Protein AF-Q5FHZ7-F1 (afdb_monomer_lite)

Structure (mmCIF, N/CA/C/O backbone):
data_AF-Q5FHZ7-F1
#
_entry.id   AF-Q5FHZ7-F1
#
loop_
_atom_site.group_PDB
_atom_site.id
_atom_site.type_symbol
_atom_site.label_atom_id
_atom_site.label_alt_id
_atom_site.label_comp_id
_atom_site.label_asym_id
_atom_site.label_entity_id
_atom_site.label_seq_id
_atom_site.pdbx_PDB_ins_code
_atom_site.Cartn_x
_atom_site.Cartn_y
_atom_site.Cartn_z
_atom_site.occupancy
_atom_site.B_iso_or_equiv
_atom_site.auth_seq_id
_atom_site.auth_comp_id
_atom_site.auth_asym_id
_atom_site.auth_atom_id
_atom_site.pdbx_PDB_model_num
ATOM 1 N N . MET A 1 1 ? 4.445 -24.169 -0.612 1.00 44.72 1 MET A N 1
ATOM 2 C CA . MET A 1 1 ? 5.565 -23.391 -1.185 1.00 44.72 1 MET A CA 1
ATOM 3 C C . MET A 1 1 ? 6.800 -23.762 -0.395 1.00 44.72 1 MET A C 1
ATOM 5 O O . MET A 1 1 ? 6.698 -23.759 0.822 1.00 44.72 1 MET A O 1
ATOM 9 N N . ASN A 1 2 ? 7.904 -24.137 -1.045 1.00 53.00 2 ASN A N 1
ATOM 10 C CA . ASN A 1 2 ? 9.173 -24.326 -0.338 1.00 53.00 2 ASN A CA 1
ATOM 11 C C . ASN A 1 2 ? 9.525 -23.010 0.363 1.00 53.00 2 ASN A C 1
ATOM 13 O O . ASN A 1 2 ? 9.552 -21.966 -0.289 1.00 53.00 2 ASN A O 1
ATOM 17 N N . GLU A 1 3 ? 9.712 -23.052 1.679 1.00 82.44 3 GLU A N 1
ATOM 18 C CA . GLU A 1 3 ? 10.098 -21.874 2.447 1.00 82.44 3 GLU A CA 1
ATOM 19 C C . GLU A 1 3 ? 11.504 -21.451 2.018 1.00 82.44 3 GLU A C 1
ATOM 21 O O . GLU A 1 3 ? 12.447 -22.240 2.080 1.00 82.44 3 GLU A O 1
ATOM 26 N N . LEU A 1 4 ? 11.634 -20.212 1.535 1.00 86.56 4 LEU A N 1
ATOM 27 C CA . LEU A 1 4 ? 12.934 -19.615 1.242 1.00 86.56 4 LEU A CA 1
ATOM 28 C C . LEU A 1 4 ? 13.773 -19.585 2.522 1.00 86.56 4 LEU A C 1
ATOM 30 O O . LEU A 1 4 ? 13.286 -19.188 3.585 1.00 86.56 4 LEU A O 1
ATOM 34 N N . SER A 1 5 ? 15.048 -19.938 2.407 1.00 92.38 5 SER A N 1
ATOM 35 C CA . SER A 1 5 ? 16.019 -19.763 3.483 1.00 92.38 5 SER A CA 1
ATOM 36 C C . SER A 1 5 ? 16.209 -18.281 3.815 1.00 92.38 5 SER A C 1
ATOM 38 O O . SER A 1 5 ? 16.018 -17.397 2.975 1.00 92.38 5 SER A O 1
ATOM 40 N N . ASP A 1 6 ? 16.652 -17.979 5.035 1.00 91.38 6 ASP A N 1
ATOM 41 C CA . ASP A 1 6 ? 16.904 -16.588 5.438 1.00 91.38 6 ASP A CA 1
ATOM 42 C C . ASP A 1 6 ? 17.998 -15.924 4.596 1.00 91.38 6 ASP A C 1
ATOM 44 O O . ASP A 1 6 ? 17.953 -14.719 4.349 1.00 91.38 6 ASP A O 1
ATOM 48 N N . ARG A 1 7 ? 18.937 -16.723 4.073 1.00 94.06 7 ARG A N 1
ATOM 49 C CA . ARG A 1 7 ? 19.933 -16.260 3.105 1.00 94.06 7 ARG A CA 1
ATOM 50 C C . ARG A 1 7 ? 19.281 -15.809 1.799 1.00 94.06 7 ARG A C 1
ATOM 52 O O . ARG A 1 7 ? 19.601 -14.729 1.315 1.00 94.06 7 ARG A O 1
ATOM 59 N N . GLU A 1 8 ? 18.352 -16.592 1.255 1.00 93.69 8 GLU A N 1
ATOM 60 C CA . GLU A 1 8 ? 17.628 -16.229 0.031 1.00 93.69 8 GLU A CA 1
ATOM 61 C C . GLU A 1 8 ? 16.765 -14.978 0.239 1.00 93.69 8 GLU A C 1
ATOM 63 O O . GLU A 1 8 ? 16.787 -14.075 -0.598 1.00 93.69 8 GLU A O 1
ATOM 68 N N . LYS A 1 9 ? 16.072 -14.860 1.382 1.00 93.38 9 LYS A N 1
ATOM 69 C CA . LYS A 1 9 ? 15.321 -13.641 1.740 1.00 93.38 9 LYS A CA 1
ATOM 70 C C . LYS A 1 9 ? 16.242 -12.419 1.817 1.00 93.38 9 LYS A C 1
ATOM 72 O O . LYS A 1 9 ? 15.914 -11.367 1.268 1.00 93.38 9 LYS A O 1
ATOM 77 N N . ALA A 1 10 ? 17.403 -12.550 2.462 1.00 92.69 10 ALA A N 1
ATOM 78 C CA . ALA A 1 10 ? 18.383 -11.471 2.576 1.00 92.69 10 ALA A CA 1
ATOM 79 C C . ALA A 1 10 ? 18.953 -11.053 1.209 1.00 92.69 10 ALA A C 1
ATOM 81 O O . ALA A 1 10 ? 19.100 -9.857 0.939 1.00 92.69 10 ALA A O 1
ATOM 82 N N . ASP A 1 11 ? 19.225 -12.015 0.325 1.00 93.88 11 ASP A N 1
ATOM 83 C CA . ASP A 1 11 ? 19.691 -11.739 -1.034 1.00 93.88 11 ASP A CA 1
ATOM 84 C C . ASP A 1 11 ? 18.617 -11.008 -1.857 1.00 93.88 11 ASP A C 1
ATOM 86 O O . ASP A 1 11 ? 18.932 -10.014 -2.515 1.00 93.88 11 ASP A O 1
ATOM 90 N N . ILE A 1 12 ? 17.343 -11.410 -1.755 1.00 93.69 12 ILE A N 1
ATOM 91 C CA . ILE A 1 12 ? 16.213 -10.708 -2.390 1.00 93.69 12 ILE A CA 1
ATOM 92 C C . ILE A 1 12 ? 16.120 -9.263 -1.889 1.00 93.69 12 ILE A C 1
ATOM 94 O O . ILE A 1 12 ? 16.105 -8.335 -2.704 1.00 93.69 12 ILE A O 1
ATOM 98 N N . LYS A 1 13 ? 16.130 -9.048 -0.564 1.00 93.81 13 LYS A N 1
ATOM 99 C CA . LYS A 1 13 ? 16.122 -7.698 0.024 1.00 93.81 13 LYS A CA 1
ATOM 100 C C . LYS A 1 13 ? 17.250 -6.840 -0.538 1.00 93.81 13 LYS A C 1
ATOM 102 O O . LYS A 1 13 ? 17.024 -5.715 -0.979 1.00 93.81 13 LYS A O 1
ATOM 107 N N . LYS A 1 14 ? 18.469 -7.381 -0.578 1.00 92.94 14 LYS A N 1
ATOM 108 C CA . LYS A 1 14 ? 19.655 -6.679 -1.082 1.00 92.94 14 LYS A CA 1
ATOM 109 C C . LYS A 1 14 ? 19.523 -6.275 -2.551 1.00 92.94 14 LYS A C 1
ATOM 111 O O . LYS A 1 14 ? 20.023 -5.214 -2.920 1.00 92.94 14 LYS A O 1
ATOM 116 N N . GLN A 1 15 ? 18.889 -7.094 -3.391 1.00 93.00 15 GLN A N 1
ATOM 117 C CA . GLN A 1 15 ? 18.629 -6.731 -4.789 1.00 93.00 15 GLN A CA 1
ATOM 118 C C . GLN A 1 15 ? 17.599 -5.603 -4.895 1.00 93.00 15 GLN A C 1
ATOM 120 O O . GLN A 1 15 ? 17.820 -4.635 -5.623 1.00 93.00 15 GLN A O 1
ATOM 125 N N . ILE A 1 16 ? 16.523 -5.672 -4.110 1.00 94.69 16 ILE A N 1
ATOM 126 C CA . ILE A 1 16 ? 15.497 -4.624 -4.050 1.00 94.69 16 ILE A CA 1
ATOM 127 C C . ILE A 1 16 ? 16.121 -3.287 -3.624 1.00 94.69 16 ILE A C 1
ATOM 129 O O . ILE A 1 16 ? 15.948 -2.295 -4.324 1.00 94.69 16 ILE A O 1
ATOM 133 N N . PHE A 1 17 ? 16.947 -3.261 -2.572 1.00 91.56 17 PHE A N 1
ATOM 134 C CA . PHE A 1 17 ? 17.632 -2.040 -2.120 1.00 91.56 17 PHE A CA 1
ATOM 135 C C . PHE A 1 17 ? 18.566 -1.410 -3.164 1.00 91.56 17 PHE A C 1
ATOM 137 O O . PHE A 1 17 ? 18.822 -0.208 -3.125 1.00 91.56 17 PHE A O 1
ATOM 144 N N . LYS A 1 18 ? 19.098 -2.201 -4.101 1.00 91.38 18 LYS A N 1
ATOM 145 C CA . LYS A 1 18 ? 19.956 -1.705 -5.190 1.00 91.38 18 LYS A CA 1
ATOM 146 C C . LYS A 1 18 ? 19.168 -1.196 -6.396 1.00 91.38 18 LYS A C 1
ATOM 148 O O . LYS A 1 18 ? 19.773 -0.638 -7.315 1.00 91.38 18 LYS A O 1
ATOM 153 N N . THR A 1 19 ? 17.855 -1.406 -6.421 1.00 92.81 19 THR A N 1
ATOM 154 C CA . THR A 1 19 ? 17.001 -1.019 -7.542 1.00 92.81 19 THR A CA 1
ATOM 155 C C . THR A 1 19 ? 16.916 0.500 -7.632 1.00 92.81 19 THR A C 1
ATOM 157 O O . THR A 1 19 ? 16.555 1.176 -6.673 1.00 92.81 19 THR A O 1
ATOM 160 N N . LYS A 1 20 ? 17.256 1.041 -8.806 1.00 87.06 20 LYS A N 1
ATOM 161 C CA . LYS A 1 20 ? 17.145 2.478 -9.111 1.00 87.06 20 LYS A CA 1
ATOM 162 C C . LYS A 1 20 ? 16.018 2.787 -10.090 1.00 87.06 20 LYS A C 1
ATOM 164 O O . LYS A 1 20 ? 15.447 3.870 -10.033 1.00 87.06 20 LYS A O 1
ATOM 169 N N . ASP A 1 21 ? 15.707 1.846 -10.979 1.00 90.81 21 ASP A N 1
ATOM 170 C CA . ASP A 1 21 ? 14.608 1.979 -11.926 1.00 90.81 21 ASP A CA 1
ATOM 171 C C . ASP A 1 21 ? 13.433 1.094 -11.515 1.00 90.81 21 ASP A C 1
ATOM 173 O O . ASP A 1 21 ? 13.445 -0.119 -11.720 1.00 90.81 21 ASP A O 1
ATOM 177 N N . TRP A 1 22 ? 12.417 1.728 -10.932 1.00 94.75 22 TRP A N 1
ATOM 178 C CA . TRP A 1 22 ? 11.157 1.078 -10.597 1.00 94.75 22 TRP A CA 1
ATOM 179 C C . TRP A 1 22 ? 10.306 0.892 -11.853 1.00 94.75 22 TRP A C 1
ATOM 181 O O . TRP A 1 22 ? 9.561 1.788 -12.232 1.00 94.75 22 TRP A O 1
ATOM 191 N N . ASN A 1 23 ? 10.470 -0.231 -12.537 1.00 94.06 23 ASN A N 1
ATOM 192 C CA . ASN A 1 23 ? 9.616 -0.693 -13.632 1.00 94.06 23 ASN A CA 1
ATOM 193 C C . ASN A 1 23 ? 8.730 -1.866 -13.176 1.00 94.06 23 ASN A C 1
ATOM 195 O O . ASN A 1 23 ? 8.811 -2.303 -12.027 1.00 94.06 23 ASN A O 1
ATOM 199 N N . GLU A 1 24 ? 7.902 -2.405 -14.075 1.00 95.62 24 GLU A N 1
ATOM 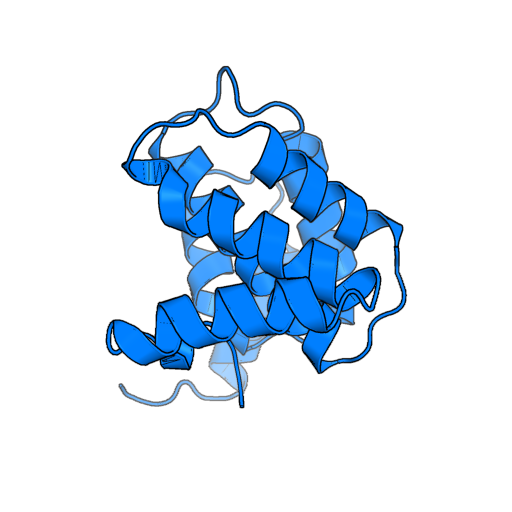200 C CA . GLU A 1 24 ? 6.949 -3.474 -13.745 1.00 95.62 24 GLU A CA 1
ATOM 201 C C . GLU A 1 24 ? 7.602 -4.669 -13.025 1.00 95.62 24 GLU A C 1
ATOM 203 O O . GLU A 1 24 ? 7.116 -5.094 -11.980 1.00 95.62 24 GLU A O 1
ATOM 208 N N . ASN A 1 25 ? 8.738 -5.170 -13.522 1.00 95.44 25 ASN A N 1
ATOM 209 C CA . ASN A 1 25 ? 9.410 -6.334 -12.937 1.00 95.44 25 ASN A CA 1
ATOM 210 C C . ASN A 1 25 ? 9.904 -6.054 -11.516 1.00 95.44 25 ASN A C 1
ATOM 212 O O . ASN A 1 25 ? 9.720 -6.872 -10.616 1.00 95.44 25 ASN A O 1
ATOM 216 N N . SER A 1 26 ? 10.511 -4.887 -11.303 1.00 96.56 26 SER A N 1
ATOM 217 C CA . SER A 1 26 ? 11.000 -4.500 -9.977 1.00 96.56 26 SER A CA 1
ATOM 218 C C . SER A 1 26 ? 9.872 -4.233 -8.975 1.00 96.56 26 SER A C 1
ATOM 220 O O . SER A 1 26 ? 9.987 -4.617 -7.813 1.00 96.56 26 SER A O 1
ATOM 222 N N . LEU A 1 27 ? 8.758 -3.644 -9.424 1.00 97.44 27 LEU A N 1
ATOM 223 C CA . LEU A 1 27 ? 7.569 -3.443 -8.598 1.00 97.44 27 LEU A CA 1
ATOM 224 C C . LEU A 1 27 ? 6.941 -4.786 -8.220 1.00 97.44 27 LEU A C 1
ATOM 226 O O . LEU A 1 27 ? 6.626 -5.011 -7.056 1.00 97.44 27 LEU A O 1
ATOM 230 N N . ARG A 1 28 ? 6.819 -5.706 -9.183 1.00 96.38 28 ARG A N 1
ATOM 231 C CA . ARG A 1 2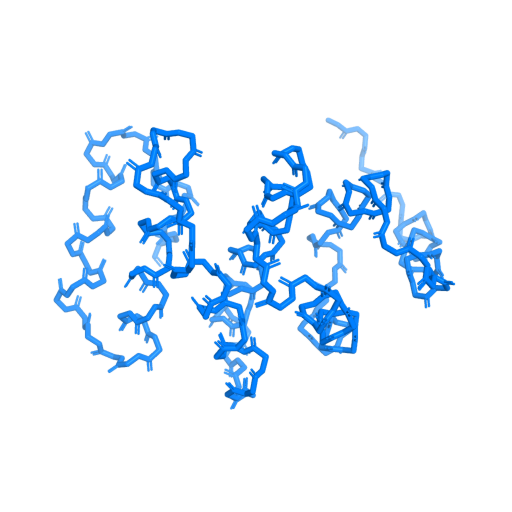8 ? 6.310 -7.060 -8.945 1.00 96.38 28 ARG A CA 1
ATOM 232 C C . ARG A 1 28 ? 7.183 -7.810 -7.945 1.00 96.38 28 ARG A C 1
ATOM 234 O O . ARG A 1 28 ? 6.651 -8.411 -7.014 1.00 96.38 28 ARG A O 1
ATOM 241 N N . LEU A 1 29 ? 8.507 -7.741 -8.101 1.00 95.56 29 LEU A N 1
ATOM 242 C CA . LEU A 1 29 ? 9.452 -8.341 -7.160 1.00 95.56 29 LEU A CA 1
ATOM 243 C C . LEU A 1 29 ? 9.265 -7.782 -5.746 1.00 95.56 29 LEU A C 1
ATOM 245 O O . LEU A 1 29 ? 9.177 -8.564 -4.802 1.00 95.56 29 LEU A O 1
ATOM 249 N N . LEU A 1 30 ? 9.166 -6.456 -5.602 1.00 96.81 30 LEU A N 1
ATOM 250 C CA . LEU A 1 30 ? 8.914 -5.839 -4.304 1.00 96.81 30 LEU A CA 1
ATOM 251 C C . LEU A 1 30 ? 7.586 -6.317 -3.717 1.00 96.81 30 LEU A C 1
ATOM 253 O O . LEU A 1 30 ? 7.590 -6.807 -2.596 1.00 96.81 30 LEU A O 1
ATOM 257 N N . ALA A 1 31 ? 6.483 -6.235 -4.467 1.00 95.25 31 ALA A N 1
ATOM 258 C CA . ALA A 1 31 ? 5.151 -6.611 -3.993 1.00 95.25 31 ALA A CA 1
ATOM 259 C C . ALA A 1 31 ? 5.105 -8.045 -3.435 1.00 95.25 31 ALA A C 1
ATOM 261 O O . ALA A 1 31 ? 4.499 -8.280 -2.393 1.00 95.25 31 ALA A O 1
ATOM 262 N N . MET A 1 32 ? 5.793 -8.988 -4.089 1.00 93.19 32 MET A N 1
ATOM 263 C CA . MET A 1 32 ? 5.907 -10.375 -3.619 1.00 93.19 32 MET A CA 1
ATOM 264 C C . MET A 1 32 ? 6.812 -10.520 -2.390 1.00 93.19 32 MET A C 1
ATOM 266 O O . MET A 1 32 ? 6.585 -11.394 -1.558 1.00 93.19 32 MET A O 1
ATOM 270 N N . ALA A 1 33 ? 7.851 -9.692 -2.283 1.00 94.31 33 ALA A N 1
ATOM 271 C CA . ALA A 1 33 ? 8.852 -9.779 -1.228 1.00 94.31 33 ALA A CA 1
ATOM 272 C C . ALA A 1 33 ? 8.510 -8.957 0.024 1.00 94.31 33 ALA A C 1
ATOM 274 O O . ALA A 1 33 ? 9.173 -9.155 1.039 1.00 94.31 33 ALA A O 1
ATOM 275 N N . MET A 1 34 ? 7.503 -8.069 -0.013 1.00 93.50 34 MET A N 1
ATOM 276 C CA . MET A 1 34 ? 7.110 -7.209 1.119 1.00 93.50 34 MET A CA 1
ATOM 277 C C . MET A 1 34 ? 6.963 -7.944 2.461 1.00 93.50 34 MET A C 1
ATOM 279 O O . MET A 1 34 ? 7.447 -7.392 3.444 1.00 93.50 34 MET A O 1
ATOM 283 N N . PRO A 1 35 ? 6.418 -9.179 2.540 1.00 90.12 35 PRO A N 1
ATOM 284 C CA . PRO A 1 35 ? 6.341 -9.921 3.804 1.00 90.12 35 PRO A CA 1
ATOM 285 C C . PRO A 1 35 ? 7.692 -10.200 4.476 1.00 90.12 35 PRO A C 1
ATOM 287 O O . PRO A 1 35 ? 7.736 -10.593 5.636 1.00 90.12 35 PRO A O 1
ATOM 290 N N . PHE A 1 36 ? 8.808 -10.052 3.758 1.00 91.00 36 PHE A N 1
ATOM 291 C CA . PHE A 1 36 ? 10.139 -10.227 4.330 1.00 91.00 36 PHE A CA 1
ATOM 292 C C . PHE A 1 36 ? 10.652 -8.962 5.018 1.00 91.00 36 PHE A C 1
ATOM 294 O O . PHE A 1 36 ? 11.608 -9.055 5.785 1.00 91.00 36 PHE A O 1
ATOM 301 N N . PHE A 1 37 ? 10.082 -7.792 4.731 1.00 92.31 37 PHE A N 1
ATOM 302 C CA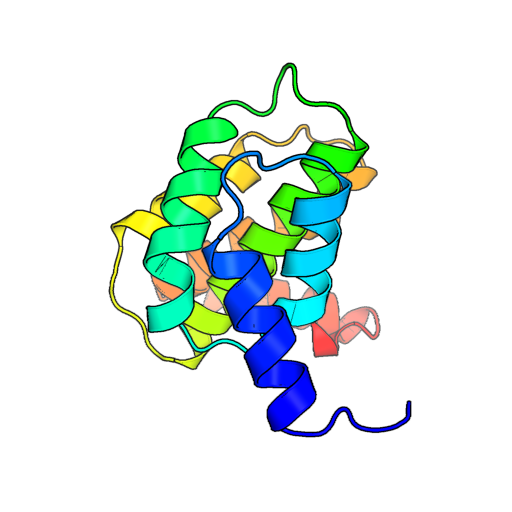 . PHE A 1 37 ? 10.547 -6.491 5.210 1.00 92.31 37 PHE A CA 1
ATOM 303 C C . PHE A 1 37 ? 9.825 -6.066 6.492 1.00 92.31 37 PHE A C 1
ATOM 305 O O . PHE A 1 37 ? 8.665 -6.411 6.689 1.00 92.31 37 PHE A O 1
ATOM 312 N N . ASN A 1 38 ? 10.514 -5.289 7.330 1.00 92.25 38 ASN A N 1
ATOM 313 C CA . ASN A 1 38 ? 9.874 -4.486 8.376 1.00 92.25 38 ASN A CA 1
ATOM 314 C C . ASN A 1 38 ? 9.595 -3.067 7.846 1.00 92.25 38 ASN A C 1
ATOM 316 O O . ASN A 1 38 ? 10.019 -2.718 6.734 1.00 92.25 38 ASN A O 1
ATOM 320 N N . ILE A 1 39 ? 8.891 -2.241 8.623 1.00 92.75 39 ILE A N 1
ATOM 321 C CA . ILE A 1 39 ? 8.514 -0.903 8.162 1.00 92.75 39 ILE A CA 1
ATOM 322 C C . ILE A 1 39 ? 9.728 -0.006 7.890 1.00 92.75 39 ILE A C 1
ATOM 324 O O . ILE A 1 39 ? 9.758 0.707 6.884 1.00 92.75 39 ILE A O 1
ATOM 328 N N . GLU A 1 40 ? 10.758 -0.087 8.734 1.00 90.31 40 GLU A N 1
ATOM 329 C CA . GLU A 1 40 ? 11.975 0.727 8.629 1.00 90.31 40 GLU A CA 1
ATOM 330 C C . GLU A 1 40 ? 12.762 0.429 7.347 1.00 90.31 40 GLU A C 1
ATOM 332 O O . GLU A 1 40 ? 13.218 1.352 6.669 1.00 90.31 40 GLU A O 1
ATOM 337 N N . ASP A 1 41 ? 12.850 -0.846 6.953 1.00 90.94 41 ASP A N 1
ATOM 338 C CA . ASP A 1 41 ? 13.473 -1.261 5.697 1.00 90.94 41 ASP A CA 1
ATOM 339 C C . ASP A 1 41 ? 12.757 -0.616 4.487 1.00 90.94 41 ASP A C 1
ATOM 341 O O . ASP A 1 41 ? 13.388 -0.271 3.482 1.00 90.94 41 ASP A O 1
ATOM 345 N N . LEU A 1 42 ? 11.429 -0.461 4.564 1.00 92.94 42 LEU A N 1
ATOM 346 C CA . LEU A 1 42 ? 10.595 -0.027 3.443 1.00 92.94 42 LEU A CA 1
ATOM 347 C C . LEU A 1 42 ? 10.488 1.486 3.287 1.00 92.94 42 LEU A C 1
ATOM 349 O O . LEU A 1 42 ? 10.314 1.931 2.153 1.00 92.94 42 LEU A O 1
ATOM 353 N N . LYS A 1 43 ? 10.617 2.286 4.353 1.00 90.31 43 LYS A N 1
ATOM 354 C CA . LYS A 1 43 ? 10.420 3.753 4.302 1.00 90.31 43 LYS A CA 1
ATOM 355 C C . LYS A 1 43 ? 11.178 4.415 3.148 1.00 90.31 43 LYS A C 1
ATOM 357 O O . LYS A 1 43 ? 10.598 5.153 2.348 1.00 90.31 43 LYS A O 1
ATOM 362 N N . PHE A 1 44 ? 12.462 4.087 2.986 1.00 88.31 44 PHE A N 1
ATOM 363 C CA . PHE A 1 44 ? 13.283 4.638 1.902 1.00 88.31 44 PHE A CA 1
ATOM 364 C C . PHE A 1 44 ? 12.844 4.162 0.504 1.00 88.31 44 PHE A C 1
ATOM 366 O O . PHE A 1 44 ? 12.749 4.960 -0.437 1.00 88.31 44 PHE A O 1
ATOM 373 N N . ILE A 1 45 ? 12.566 2.863 0.364 1.00 93.31 45 ILE A N 1
ATOM 374 C CA . ILE A 1 45 ? 12.139 2.238 -0.897 1.00 93.31 45 ILE A CA 1
ATOM 375 C C . ILE A 1 45 ? 10.819 2.860 -1.359 1.00 93.31 45 ILE A C 1
ATOM 377 O O . ILE A 1 45 ? 10.690 3.317 -2.496 1.00 93.31 45 ILE A O 1
ATOM 381 N N . ILE A 1 46 ? 9.859 2.927 -0.445 1.00 93.50 46 ILE A N 1
ATOM 382 C CA . ILE A 1 46 ? 8.502 3.387 -0.688 1.00 93.50 46 ILE A CA 1
ATOM 383 C C . ILE A 1 46 ? 8.471 4.870 -1.045 1.00 93.50 46 ILE A C 1
ATOM 385 O O . ILE A 1 46 ? 7.851 5.235 -2.041 1.00 93.50 46 ILE A O 1
ATOM 389 N N . ASN A 1 47 ? 9.212 5.717 -0.326 1.00 91.06 47 ASN A N 1
ATOM 390 C CA . ASN A 1 47 ? 9.327 7.133 -0.674 1.00 91.06 47 ASN A CA 1
ATOM 391 C C . ASN A 1 47 ? 9.854 7.325 -2.113 1.00 91.06 47 ASN A C 1
ATOM 393 O O . ASN A 1 47 ? 9.351 8.170 -2.856 1.00 91.06 47 ASN A O 1
ATOM 397 N N . THR A 1 48 ? 10.817 6.499 -2.544 1.00 92.38 48 THR A N 1
ATOM 398 C CA . THR A 1 48 ? 11.360 6.533 -3.914 1.00 92.38 48 THR A CA 1
ATOM 399 C C . THR A 1 48 ? 10.305 6.147 -4.956 1.00 92.38 48 THR A C 1
ATOM 401 O O . THR A 1 48 ? 10.164 6.822 -5.977 1.00 92.38 48 THR A O 1
ATOM 404 N N . ILE A 1 49 ? 9.540 5.083 -4.699 1.00 94.38 49 ILE A N 1
ATOM 405 C CA . ILE A 1 49 ? 8.476 4.615 -5.597 1.00 94.38 49 ILE A CA 1
ATOM 406 C C . ILE A 1 49 ? 7.358 5.652 -5.671 1.00 94.38 49 ILE A C 1
ATOM 408 O O . ILE A 1 49 ? 7.004 6.103 -6.757 1.00 94.38 49 ILE A O 1
ATOM 412 N N . PHE A 1 50 ? 6.826 6.083 -4.531 1.00 92.06 50 PHE A N 1
ATOM 413 C CA . PHE A 1 50 ? 5.677 6.986 -4.486 1.00 92.06 50 PHE A CA 1
ATOM 414 C C . PHE A 1 50 ? 5.995 8.370 -5.046 1.00 92.06 50 PHE A C 1
ATOM 416 O O . PHE A 1 50 ? 5.131 8.989 -5.659 1.00 92.06 50 PHE A O 1
ATOM 423 N N . SER A 1 51 ? 7.247 8.820 -4.933 1.00 89.19 51 SER A N 1
ATOM 424 C CA . SER A 1 51 ? 7.702 10.036 -5.613 1.00 89.19 51 SER A CA 1
ATOM 425 C C . SER A 1 51 ? 7.739 9.872 -7.137 1.00 89.19 51 SER A C 1
ATOM 427 O O . SER A 1 51 ? 7.350 10.791 -7.854 1.00 89.19 51 SER A O 1
ATOM 429 N N . LYS A 1 52 ? 8.164 8.708 -7.659 1.00 91.19 52 LYS A N 1
ATOM 430 C CA . LYS A 1 52 ? 8.152 8.418 -9.108 1.00 91.19 52 LYS A CA 1
ATOM 431 C C . LYS A 1 52 ? 6.726 8.343 -9.660 1.00 91.19 52 LYS A C 1
ATOM 433 O O . LYS A 1 52 ? 6.471 8.831 -10.756 1.00 91.19 52 LYS A O 1
ATOM 438 N N . TYR A 1 53 ? 5.816 7.746 -8.897 1.00 91.38 53 TYR A N 1
ATOM 439 C CA . TYR A 1 53 ? 4.431 7.484 -9.290 1.00 91.38 53 TYR A CA 1
ATOM 440 C C . TYR A 1 53 ? 3.432 8.501 -8.719 1.00 91.38 53 TYR A C 1
ATOM 442 O O . TYR A 1 53 ? 2.250 8.195 -8.621 1.00 91.38 53 TYR A O 1
ATOM 450 N N . TYR A 1 54 ? 3.879 9.711 -8.358 1.00 85.38 54 TYR A N 1
ATOM 451 C CA . TYR A 1 54 ? 3.062 10.716 -7.655 1.00 85.38 54 TYR A CA 1
ATOM 452 C C . TYR A 1 54 ? 1.726 11.053 -8.346 1.00 85.38 54 TYR A C 1
ATOM 454 O O . TYR A 1 54 ? 0.791 11.504 -7.681 1.00 85.38 54 TYR A O 1
ATOM 462 N N . SER A 1 55 ? 1.661 10.856 -9.668 1.00 86.62 55 SER A N 1
ATOM 463 C CA . SER A 1 55 ? 0.465 10.953 -10.499 1.00 86.62 55 SER A CA 1
ATOM 464 C C . SER A 1 55 ? 0.261 9.644 -11.252 1.00 86.62 55 SER A C 1
ATOM 466 O O . SER A 1 55 ? 1.129 9.219 -12.015 1.00 86.62 55 SER A O 1
ATOM 468 N N . MET A 1 56 ? -0.910 9.035 -11.080 1.00 83.12 56 MET A N 1
ATOM 469 C CA . MET A 1 56 ? -1.251 7.751 -11.709 1.00 83.12 56 MET A CA 1
ATOM 470 C C . MET A 1 56 ? -1.866 7.903 -13.106 1.00 83.12 56 MET A C 1
ATOM 472 O O . MET A 1 56 ? -2.092 6.911 -13.785 1.00 83.12 56 MET A O 1
ATOM 476 N N . LYS A 1 57 ? -2.132 9.133 -13.564 1.00 81.00 57 LYS A N 1
ATOM 477 C CA . LYS A 1 57 ? -2.924 9.397 -14.778 1.00 81.00 57 LYS A CA 1
ATOM 478 C C . LYS A 1 57 ? -2.319 8.814 -16.063 1.00 81.00 57 LYS A C 1
ATOM 480 O O . LYS A 1 57 ? -3.062 8.308 -16.896 1.00 81.00 57 LYS A O 1
ATOM 485 N N . ASP A 1 58 ? -0.998 8.886 -16.202 1.00 84.31 58 ASP A N 1
ATOM 486 C CA . ASP A 1 58 ? -0.268 8.475 -17.413 1.00 84.31 58 ASP A CA 1
ATOM 487 C C . ASP A 1 58 ? 0.558 7.191 -17.189 1.00 84.31 58 ASP A C 1
ATOM 489 O O . ASP A 1 58 ? 1.439 6.844 -17.975 1.00 84.31 58 ASP A O 1
ATOM 493 N N . VAL A 1 59 ? 0.296 6.489 -16.084 1.00 89.19 59 VAL A N 1
ATOM 494 C CA . VAL A 1 59 ? 0.978 5.247 -15.708 1.00 89.19 59 VAL A CA 1
ATOM 495 C C . VAL A 1 59 ? 0.264 4.068 -16.364 1.00 89.19 59 VAL A C 1
ATOM 497 O O . VAL A 1 59 ? -0.964 4.027 -16.397 1.00 89.19 59 VAL A O 1
ATOM 500 N N . LEU A 1 60 ? 1.015 3.087 -16.869 1.00 92.81 60 LEU A N 1
ATOM 501 C CA . LEU A 1 60 ? 0.428 1.874 -17.446 1.00 92.81 60 LEU A CA 1
ATOM 502 C C . LEU A 1 60 ? -0.411 1.128 -16.402 1.00 92.81 60 LEU A C 1
ATOM 504 O O . LEU A 1 60 ? 0.025 0.991 -15.261 1.00 92.81 60 LEU A O 1
ATOM 508 N N . ASP A 1 61 ? -1.558 0.578 -16.805 1.00 92.12 61 ASP A N 1
ATOM 509 C CA . ASP A 1 61 ? -2.495 -0.119 -15.908 1.00 92.12 61 ASP A CA 1
ATOM 510 C C . ASP A 1 61 ? -1.807 -1.147 -14.994 1.00 92.12 61 ASP A C 1
ATOM 512 O O . ASP A 1 61 ? -1.976 -1.110 -13.779 1.00 92.12 61 ASP A O 1
ATOM 516 N N . VAL A 1 62 ? -0.930 -1.990 -15.548 1.00 94.38 62 VAL A N 1
ATOM 517 C CA . VAL A 1 62 ? -0.188 -2.999 -14.769 1.00 94.38 62 VAL A CA 1
ATOM 518 C C . VAL A 1 62 ? 0.715 -2.384 -13.694 1.00 94.38 62 VAL A C 1
ATOM 520 O O . VAL A 1 62 ? 0.858 -2.921 -12.598 1.00 94.38 62 VAL A O 1
ATOM 523 N N . GLN A 1 63 ? 1.322 -1.230 -13.973 1.00 95.12 63 GLN A N 1
ATOM 524 C CA . GLN A 1 63 ? 2.125 -0.515 -12.986 1.00 95.12 63 GLN A CA 1
ATOM 525 C C . GLN A 1 63 ? 1.227 0.144 -11.942 1.00 95.12 63 GLN A C 1
ATOM 527 O O . GLN A 1 63 ? 1.594 0.157 -10.768 1.00 95.12 63 GLN A O 1
ATOM 532 N N . GLN A 1 64 ? 0.052 0.643 -12.341 1.00 94.94 64 GLN A N 1
ATOM 533 C CA . GLN A 1 64 ? -0.910 1.200 -11.396 1.00 94.94 64 GLN A CA 1
ATOM 534 C C . GLN A 1 64 ? -1.376 0.148 -10.391 1.00 94.94 64 GLN A C 1
ATOM 536 O O . GLN A 1 64 ? -1.379 0.408 -9.187 1.00 94.94 64 GLN A O 1
ATOM 541 N N . GLU A 1 65 ? -1.709 -1.049 -10.870 1.00 95.12 65 GLU A N 1
ATOM 542 C CA . GLU A 1 65 ? -2.103 -2.188 -10.039 1.00 95.12 65 GLU A CA 1
ATOM 543 C C . GLU A 1 65 ? -0.994 -2.571 -9.050 1.00 95.12 65 GLU A C 1
ATOM 545 O O . GLU A 1 65 ? -1.244 -2.689 -7.849 1.00 95.12 65 GLU A O 1
ATOM 550 N N . LEU A 1 66 ? 0.251 -2.693 -9.526 1.00 97.00 66 LEU A N 1
ATOM 551 C CA . LEU A 1 66 ? 1.396 -3.047 -8.682 1.00 97.00 66 LEU A CA 1
ATOM 552 C C . LEU A 1 66 ? 1.697 -1.980 -7.623 1.00 97.00 66 LEU A C 1
ATOM 554 O O . LEU A 1 66 ? 1.897 -2.317 -6.458 1.00 97.00 66 LEU A O 1
ATOM 558 N N . VAL A 1 67 ? 1.707 -0.698 -7.998 1.00 96.88 67 VAL A N 1
ATOM 559 C CA . VAL A 1 67 ? 1.925 0.411 -7.052 1.00 96.88 67 VAL A CA 1
ATOM 560 C C . VAL A 1 67 ? 0.795 0.476 -6.025 1.00 96.88 67 VAL A C 1
ATOM 562 O O . VAL A 1 67 ? 1.061 0.690 -4.844 1.00 96.88 67 VAL A O 1
ATOM 565 N N . SER A 1 68 ? -0.448 0.225 -6.441 1.00 96.62 68 SER A N 1
ATOM 566 C CA . SER A 1 68 ? -1.602 0.189 -5.536 1.00 96.62 68 SER A CA 1
ATOM 567 C C . SER A 1 68 ? -1.502 -0.963 -4.537 1.00 96.62 68 SER A C 1
ATOM 569 O O . SER A 1 68 ? -1.722 -0.759 -3.345 1.00 96.62 68 SER A O 1
ATOM 571 N N . ALA A 1 69 ? -1.102 -2.156 -4.988 1.00 96.31 69 ALA A N 1
ATOM 572 C CA . ALA A 1 69 ? -0.860 -3.299 -4.110 1.00 96.31 69 ALA A CA 1
ATOM 573 C C . ALA A 1 69 ? 0.267 -3.015 -3.102 1.00 96.31 69 ALA A C 1
ATOM 575 O O . ALA A 1 69 ? 0.117 -3.294 -1.913 1.00 96.31 69 ALA A O 1
ATOM 576 N N . ILE A 1 70 ? 1.365 -2.397 -3.552 1.00 97.44 70 ILE A N 1
ATOM 577 C CA . ILE A 1 70 ? 2.469 -1.970 -2.679 1.00 97.44 70 ILE A CA 1
ATOM 578 C C . ILE A 1 70 ? 1.978 -0.962 -1.631 1.00 97.44 70 ILE A C 1
ATOM 580 O O . ILE A 1 70 ? 2.308 -1.101 -0.455 1.00 97.44 70 ILE A O 1
ATOM 584 N N . ALA A 1 71 ? 1.169 0.025 -2.024 1.00 97.00 71 ALA A N 1
ATOM 585 C CA . ALA A 1 71 ? 0.619 1.016 -1.102 1.00 97.00 71 ALA A CA 1
ATOM 586 C C . ALA A 1 71 ? -0.310 0.393 -0.051 1.00 97.00 71 ALA A C 1
ATOM 588 O O . ALA A 1 71 ? -0.169 0.696 1.132 1.00 97.00 71 ALA A O 1
ATOM 589 N N . VAL A 1 72 ? -1.205 -0.515 -0.448 1.00 96.88 72 VAL A N 1
ATOM 590 C CA . VAL A 1 72 ? -2.082 -1.239 0.488 1.00 96.88 72 VAL A CA 1
ATOM 591 C C . VAL A 1 72 ? -1.267 -2.087 1.467 1.00 96.88 72 VAL A C 1
ATOM 593 O O . VAL A 1 72 ? -1.479 -1.995 2.674 1.00 96.88 72 VAL A O 1
ATOM 596 N N . ASN A 1 73 ? -0.297 -2.860 0.972 1.00 95.50 73 ASN A N 1
ATOM 597 C CA . ASN A 1 73 ? 0.558 -3.694 1.819 1.00 95.50 73 ASN A CA 1
ATOM 598 C C . ASN A 1 73 ? 1.399 -2.852 2.790 1.00 95.50 73 ASN A C 1
ATOM 600 O O . ASN A 1 73 ? 1.575 -3.233 3.945 1.00 95.50 73 ASN A O 1
ATOM 604 N N . TYR A 1 74 ? 1.897 -1.697 2.337 1.00 96.25 74 TYR A N 1
ATOM 605 C CA . TYR A 1 74 ? 2.661 -0.777 3.175 1.00 96.25 74 TYR A CA 1
ATOM 606 C C . TYR A 1 74 ? 1.796 -0.202 4.299 1.00 96.25 74 TYR A C 1
ATOM 608 O O . TYR A 1 74 ? 2.223 -0.199 5.448 1.00 96.25 74 TYR A O 1
ATOM 616 N N . LEU A 1 75 ? 0.564 0.223 3.994 1.00 96.06 75 LEU A N 1
ATOM 617 C CA . LEU A 1 75 ? -0.381 0.717 5.000 1.00 96.06 75 LEU A CA 1
ATOM 618 C C . LEU A 1 75 ? -0.734 -0.361 6.033 1.00 96.06 75 LEU A C 1
ATOM 620 O O . LEU A 1 75 ? -0.794 -0.065 7.225 1.00 96.06 75 LEU A O 1
ATOM 624 N N . GLY A 1 76 ? -0.918 -1.608 5.590 1.00 94.69 76 GLY A N 1
ATOM 625 C CA . GLY A 1 76 ? -1.145 -2.745 6.480 1.00 94.69 76 GLY A CA 1
ATOM 626 C C . GLY A 1 76 ? 0.015 -2.991 7.435 1.00 94.69 76 GLY A C 1
ATOM 627 O O . GLY A 1 76 ? -0.206 -3.127 8.638 1.00 94.69 76 GLY A O 1
ATOM 628 N N . LEU A 1 77 ? 1.244 -2.978 6.916 1.00 94.31 77 LEU A N 1
ATOM 629 C CA . LEU A 1 77 ? 2.443 -3.130 7.733 1.00 94.31 77 LEU A CA 1
ATOM 630 C C . LEU A 1 77 ? 2.624 -1.958 8.705 1.00 94.31 77 LEU A C 1
ATOM 632 O O . LEU A 1 77 ? 2.852 -2.185 9.888 1.00 94.31 77 LEU A O 1
ATOM 636 N N . ALA A 1 78 ? 2.464 -0.719 8.230 1.00 94.88 78 ALA A N 1
ATOM 637 C CA . ALA A 1 78 ? 2.576 0.487 9.049 1.00 94.88 78 ALA A CA 1
ATOM 638 C C . ALA A 1 78 ? 1.575 0.472 10.211 1.00 94.88 78 ALA A C 1
ATOM 640 O O . ALA A 1 78 ? 1.930 0.778 11.348 1.00 94.88 78 ALA A O 1
ATOM 641 N N . TYR A 1 79 ? 0.331 0.068 9.942 1.00 94.12 79 TYR A N 1
ATOM 642 C CA . TYR A 1 79 ? -0.685 -0.071 10.978 1.00 94.12 79 TYR A CA 1
ATOM 643 C C . TYR A 1 79 ? -0.327 -1.171 11.991 1.00 94.12 79 TYR A C 1
ATOM 645 O O . TYR A 1 79 ? -0.419 -0.943 13.198 1.00 94.12 79 TYR A O 1
ATOM 653 N N . HIS A 1 80 ? 0.112 -2.340 11.510 1.00 92.31 80 HIS A N 1
ATOM 654 C CA . HIS A 1 80 ? 0.475 -3.483 12.352 1.00 92.31 80 HIS A CA 1
ATOM 655 C C . HIS A 1 80 ? 1.686 -3.203 13.253 1.00 92.31 80 HIS A C 1
ATOM 657 O O . HIS A 1 80 ? 1.665 -3.539 14.433 1.00 92.31 80 HIS A O 1
ATOM 663 N N . GLU A 1 81 ? 2.722 -2.555 12.720 1.00 94.00 81 GLU A N 1
ATOM 664 C CA . GLU A 1 81 ? 3.937 -2.199 13.464 1.00 94.00 81 GLU A CA 1
ATOM 665 C C . GLU A 1 81 ? 3.784 -0.899 14.279 1.00 94.00 81 GLU A C 1
ATOM 667 O O . GLU A 1 81 ? 4.745 -0.437 14.894 1.00 94.00 81 GLU A O 1
ATOM 672 N N . HIS A 1 82 ? 2.577 -0.317 14.326 1.00 91.44 82 HIS A N 1
ATOM 673 C CA . HIS A 1 82 ? 2.276 0.945 15.012 1.00 91.44 82 HIS A CA 1
ATOM 674 C C . HIS A 1 82 ? 3.190 2.106 14.587 1.00 91.44 82 HIS A C 1
ATOM 676 O O . HIS A 1 82 ? 3.562 2.954 15.409 1.00 91.44 82 HIS A O 1
ATOM 682 N N . ASP A 1 83 ? 3.548 2.144 13.302 1.00 89.00 83 ASP A N 1
ATOM 683 C CA . ASP A 1 83 ? 4.371 3.207 12.744 1.00 89.00 83 ASP A CA 1
ATOM 684 C C . ASP A 1 83 ? 3.641 4.549 12.839 1.00 89.00 83 ASP A C 1
ATOM 686 O O . ASP A 1 83 ? 2.431 4.661 12.625 1.00 89.00 83 ASP A O 1
ATOM 690 N N . LYS A 1 84 ? 4.401 5.582 13.195 1.00 78.62 84 LYS A N 1
ATOM 691 C CA . LYS A 1 84 ? 3.894 6.948 13.384 1.00 78.62 84 LYS A CA 1
ATOM 692 C C . LYS A 1 84 ? 4.399 7.901 12.309 1.00 78.62 84 LYS A C 1
ATOM 694 O O . LYS A 1 84 ? 4.177 9.106 12.423 1.00 78.62 84 LYS A O 1
ATOM 699 N N . ASP A 1 85 ? 5.103 7.392 11.300 1.00 80.88 85 ASP A N 1
ATOM 700 C CA . ASP A 1 85 ? 5.611 8.219 10.216 1.00 80.88 85 ASP A CA 1
ATOM 701 C C . ASP A 1 85 ? 4.481 8.631 9.267 1.00 80.88 85 ASP A C 1
ATOM 703 O O . ASP A 1 85 ? 4.105 7.945 8.315 1.00 80.88 85 ASP A O 1
ATOM 707 N N . GLU A 1 86 ? 3.895 9.791 9.553 1.00 87.06 86 GLU A N 1
ATOM 708 C CA . GLU A 1 86 ? 2.756 10.298 8.798 1.00 87.06 86 GLU A CA 1
ATOM 709 C C . GLU A 1 86 ? 3.083 10.577 7.326 1.00 87.06 86 GLU A C 1
ATOM 711 O O . GLU A 1 86 ? 2.161 10.658 6.510 1.00 87.06 86 GLU A O 1
ATOM 716 N N . LYS A 1 87 ? 4.356 10.780 6.962 1.00 90.62 87 LYS A N 1
ATOM 717 C CA . LYS A 1 87 ? 4.721 11.227 5.615 1.00 90.62 87 LYS A CA 1
ATOM 718 C C . LYS A 1 87 ? 4.438 10.142 4.578 1.00 90.62 87 LYS A C 1
ATOM 720 O O . LYS A 1 87 ? 3.685 10.384 3.633 1.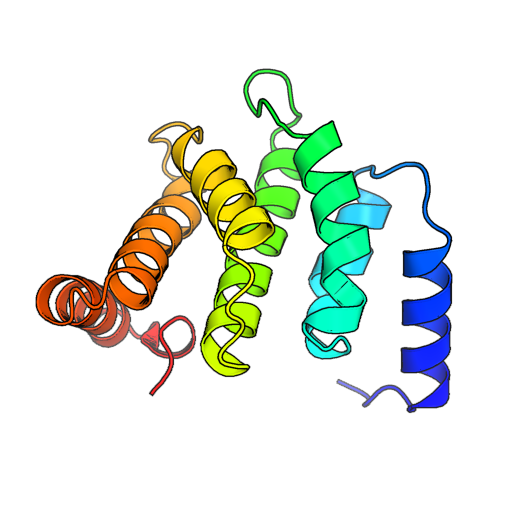00 90.62 87 LYS A O 1
ATOM 725 N N . GLU A 1 88 ? 5.005 8.957 4.744 1.00 91.19 88 GLU A N 1
ATOM 726 C CA . GLU A 1 88 ? 4.853 7.840 3.811 1.00 91.19 88 GLU A CA 1
ATOM 727 C C . GLU A 1 88 ? 3.425 7.274 3.839 1.00 91.19 88 GLU A C 1
ATOM 729 O O . GLU A 1 88 ? 2.884 6.943 2.781 1.00 91.19 88 GLU A O 1
ATOM 734 N N . ILE A 1 89 ? 2.766 7.266 5.005 1.00 94.81 89 ILE A N 1
ATOM 735 C CA . ILE A 1 89 ? 1.343 6.906 5.138 1.00 94.81 89 ILE A CA 1
ATOM 736 C C . ILE A 1 89 ? 0.470 7.852 4.300 1.00 94.81 89 ILE A C 1
ATOM 738 O O . ILE A 1 89 ? -0.359 7.402 3.505 1.00 94.81 89 ILE A O 1
ATOM 742 N N . LYS A 1 90 ? 0.674 9.174 4.410 1.00 93.94 90 LYS A N 1
ATOM 743 C CA . LYS A 1 90 ? -0.075 10.164 3.615 1.00 93.94 90 LYS A CA 1
ATOM 744 C C . LYS A 1 90 ? 0.193 10.022 2.121 1.00 93.94 90 LYS A C 1
ATOM 746 O O . LYS A 1 90 ? -0.739 10.177 1.331 1.00 93.94 90 LYS A O 1
ATOM 751 N N . LEU A 1 91 ? 1.430 9.718 1.724 1.00 93.19 91 LEU A N 1
ATOM 752 C CA . LEU A 1 91 ? 1.766 9.462 0.322 1.00 93.19 91 LEU A CA 1
ATOM 753 C C . LEU A 1 91 ? 1.035 8.225 -0.214 1.00 93.19 91 LEU A C 1
ATOM 755 O O . LEU A 1 91 ? 0.400 8.319 -1.263 1.00 93.19 91 LEU A O 1
ATOM 759 N N . ALA A 1 92 ? 1.053 7.110 0.524 1.00 95.25 92 ALA A N 1
ATOM 760 C CA . ALA A 1 92 ? 0.329 5.892 0.160 1.00 95.25 92 ALA A CA 1
ATOM 761 C C . ALA A 1 92 ? -1.173 6.162 -0.025 1.00 95.25 92 ALA A C 1
ATOM 763 O O . ALA A 1 92 ? -1.738 5.855 -1.074 1.00 95.25 92 ALA A O 1
ATOM 764 N N . LEU A 1 93 ? -1.814 6.798 0.962 1.00 96.50 93 LEU A N 1
ATOM 765 C CA . LEU A 1 93 ? -3.240 7.134 0.897 1.00 96.50 93 LEU A CA 1
ATOM 766 C C . LEU A 1 93 ? -3.553 8.084 -0.267 1.00 96.50 93 LEU A C 1
ATOM 768 O O . LEU A 1 93 ? -4.548 7.901 -0.967 1.00 96.50 93 LEU A O 1
ATOM 772 N N . SER A 1 94 ? -2.698 9.081 -0.511 1.00 94.44 94 SER A N 1
ATOM 773 C CA . SER A 1 94 ? -2.858 10.024 -1.624 1.00 94.44 94 SER A CA 1
ATOM 774 C C . SER A 1 94 ? -2.841 9.320 -2.981 1.00 94.44 94 SER A C 1
ATOM 776 O O . SER A 1 94 ? -3.702 9.594 -3.816 1.00 94.44 94 SER A O 1
ATOM 778 N N . LEU A 1 95 ? -1.918 8.377 -3.194 1.00 94.69 95 LEU A N 1
ATOM 779 C CA . LEU A 1 95 ? -1.854 7.598 -4.434 1.00 94.69 95 LEU A CA 1
ATOM 780 C C . LEU A 1 95 ? -3.137 6.805 -4.674 1.00 94.69 95 LEU A C 1
ATOM 782 O O . LEU A 1 95 ? -3.710 6.869 -5.761 1.00 94.69 95 LEU A O 1
ATOM 786 N N . LEU A 1 96 ? -3.629 6.110 -3.647 1.00 96.25 96 LEU A N 1
ATOM 787 C CA . LEU A 1 96 ? -4.843 5.305 -3.764 1.00 96.25 96 LEU A CA 1
ATOM 788 C C . LEU A 1 96 ? -6.092 6.166 -4.028 1.00 96.25 96 LEU A C 1
ATOM 790 O O . LEU A 1 96 ? -6.980 5.757 -4.777 1.00 96.25 96 LEU A O 1
ATOM 794 N N . ARG A 1 97 ? -6.153 7.390 -3.481 1.00 94.75 97 ARG A N 1
ATOM 795 C CA . ARG A 1 97 ? -7.254 8.340 -3.741 1.00 94.75 97 ARG A CA 1
ATOM 796 C C . ARG A 1 97 ? -7.338 8.778 -5.200 1.00 94.75 97 ARG A C 1
ATOM 798 O O . ARG A 1 97 ? -8.444 9.030 -5.681 1.00 94.75 97 ARG A O 1
ATOM 805 N N . GLN A 1 98 ? -6.201 8.869 -5.892 1.00 93.12 98 GLN A N 1
ATOM 806 C CA . GLN A 1 98 ? -6.135 9.312 -7.289 1.00 93.12 98 GLN A CA 1
ATOM 807 C C . GLN A 1 98 ? -6.683 8.279 -8.282 1.00 93.12 98 GLN A C 1
ATOM 809 O O . GLN A 1 98 ? -6.990 8.640 -9.418 1.00 93.12 98 GLN A O 1
ATOM 814 N N . LEU A 1 99 ? -6.825 7.014 -7.873 1.00 93.31 99 LEU A N 1
ATOM 815 C CA . LEU A 1 99 ? -7.335 5.955 -8.739 1.00 93.31 99 LEU A CA 1
ATOM 816 C C . LEU A 1 99 ? -8.762 6.256 -9.221 1.00 93.31 99 LEU A C 1
ATOM 818 O O . LEU A 1 99 ? -9.634 6.691 -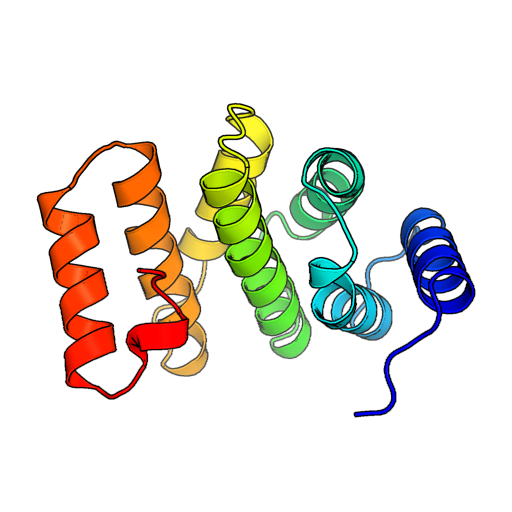8.453 1.00 93.31 99 LEU A O 1
ATOM 822 N N . SER A 1 100 ? -9.013 5.968 -10.500 1.00 91.75 100 SER A N 1
ATOM 823 C CA . SER A 1 100 ? -10.339 6.048 -11.120 1.00 91.75 100 SER A CA 1
ATOM 824 C C . SER A 1 100 ? -11.340 5.125 -10.408 1.00 91.75 100 SER A C 1
ATOM 826 O O . SER A 1 100 ? -10.966 4.129 -9.788 1.00 91.75 100 SER A O 1
ATOM 828 N N . HIS A 1 101 ? -12.638 5.422 -10.510 1.00 91.25 101 HIS A N 1
ATOM 829 C CA . HIS A 1 101 ? -13.715 4.590 -9.943 1.00 91.25 101 HIS A CA 1
ATOM 830 C C . HIS A 1 101 ? -14.054 3.359 -10.807 1.00 91.25 101 HIS A C 1
ATOM 832 O O . HIS A 1 101 ? -15.203 2.929 -10.866 1.00 91.25 101 HIS A O 1
ATOM 838 N N . GLU A 1 102 ? -13.068 2.806 -11.505 1.00 92.69 102 GLU A N 1
ATOM 839 C CA . GLU A 1 102 ? -13.243 1.617 -12.336 1.00 92.69 102 GLU A CA 1
ATOM 840 C C . GLU A 1 102 ? -13.236 0.343 -11.476 1.00 92.69 102 GLU A C 1
ATOM 842 O O . GLU A 1 102 ? -12.538 0.304 -10.457 1.00 92.69 102 GLU A O 1
ATOM 847 N N . PRO A 1 103 ? -13.943 -0.731 -11.883 1.00 94.06 103 PRO A N 1
ATOM 848 C CA . PRO A 1 103 ? -13.997 -1.977 -11.115 1.00 94.06 103 PRO A CA 1
ATOM 849 C C . PRO A 1 103 ? -12.623 -2.543 -10.737 1.00 94.06 103 PRO A C 1
ATOM 851 O O . PRO A 1 103 ? -12.456 -3.009 -9.616 1.00 94.06 103 PRO A O 1
ATOM 854 N N . LYS A 1 104 ? -11.620 -2.430 -11.619 1.00 92.38 104 LYS A N 1
ATOM 855 C CA . LYS A 1 104 ? -10.242 -2.896 -11.369 1.00 92.38 104 LYS A CA 1
ATOM 856 C C . LYS A 1 104 ? -9.583 -2.252 -10.138 1.00 92.38 104 LYS A C 1
ATOM 858 O O . LYS A 1 104 ? -8.743 -2.866 -9.495 1.00 92.38 104 LYS A O 1
ATOM 863 N N . ASN A 1 105 ? -10.014 -1.044 -9.768 1.00 94.50 105 ASN A N 1
ATOM 864 C CA . ASN A 1 105 ? -9.460 -0.271 -8.656 1.00 94.50 105 ASN A CA 1
ATOM 865 C C . ASN A 1 105 ? -10.271 -0.408 -7.356 1.00 94.50 105 ASN A C 1
ATOM 867 O O . ASN A 1 105 ? -9.902 0.193 -6.345 1.00 94.50 105 ASN A O 1
ATOM 871 N N . CYS A 1 106 ? -11.381 -1.158 -7.351 1.00 95.38 106 CYS A N 1
ATOM 872 C CA . CYS A 1 106 ? -12.330 -1.151 -6.235 1.00 95.38 106 CYS A CA 1
ATOM 873 C C . CYS A 1 106 ? -11.674 -1.533 -4.901 1.00 95.38 106 CYS A C 1
ATOM 875 O O . CYS A 1 106 ? -11.839 -0.820 -3.913 1.00 95.38 106 CYS A O 1
ATOM 877 N N . PHE A 1 107 ? -10.862 -2.593 -4.895 1.00 95.69 107 PHE A N 1
ATOM 878 C CA . PHE A 1 107 ? -10.177 -3.077 -3.703 1.00 95.69 107 PHE A CA 1
ATOM 879 C C . PHE A 1 107 ? -9.244 -2.009 -3.128 1.00 95.69 107 PHE A C 1
ATOM 881 O O . PHE A 1 107 ? -9.363 -1.639 -1.963 1.00 95.69 107 PHE A O 1
ATOM 888 N N . ALA A 1 108 ? -8.384 -1.435 -3.971 1.00 96.50 108 ALA A N 1
ATOM 889 C CA . ALA A 1 108 ? -7.454 -0.379 -3.590 1.00 96.50 108 ALA A CA 1
ATOM 890 C C . ALA A 1 108 ? -8.173 0.838 -2.974 1.00 96.50 108 ALA A C 1
ATOM 892 O O . ALA A 1 108 ? -7.749 1.353 -1.938 1.00 96.50 108 ALA A O 1
ATOM 893 N N . LYS A 1 109 ? -9.311 1.254 -3.549 1.00 97.00 109 LYS A N 1
ATOM 894 C CA . LYS A 1 109 ? -10.118 2.368 -3.020 1.00 97.00 109 LYS A CA 1
ATOM 895 C C . LYS A 1 109 ? -10.843 2.038 -1.715 1.00 97.00 109 LYS A C 1
ATOM 897 O O . LYS A 1 109 ? -11.064 2.933 -0.902 1.00 97.00 109 LYS A O 1
ATOM 902 N N . ILE A 1 110 ? -11.250 0.789 -1.504 1.00 97.56 110 ILE A N 1
ATOM 903 C CA . ILE A 1 110 ? -11.844 0.367 -0.229 1.00 97.56 110 ILE A CA 1
ATOM 904 C C . ILE A 1 110 ? -10.760 0.336 0.856 1.00 97.56 110 ILE A C 1
ATOM 906 O O . ILE A 1 110 ? -10.979 0.865 1.946 1.00 97.56 110 ILE A O 1
ATOM 910 N N . MET A 1 111 ? -9.579 -0.205 0.547 1.00 97.94 111 MET A N 1
ATOM 911 C CA . MET A 1 111 ? -8.458 -0.268 1.490 1.00 97.94 111 MET A CA 1
ATOM 912 C C . MET A 1 111 ? -7.919 1.117 1.861 1.00 97.94 111 MET A C 1
ATOM 914 O O . MET A 1 111 ? -7.574 1.345 3.017 1.00 97.94 111 MET A O 1
ATOM 918 N N . GLU A 1 112 ? -7.920 2.077 0.934 1.00 97.81 112 GLU A N 1
ATOM 919 C CA . GLU A 1 112 ? -7.629 3.484 1.241 1.00 97.81 112 GLU A CA 1
ATOM 920 C C . GLU A 1 112 ? -8.567 4.041 2.318 1.00 97.81 112 GLU A C 1
ATOM 922 O O . GLU A 1 112 ? -8.117 4.657 3.288 1.00 97.81 112 GLU A O 1
ATOM 927 N N . GLN A 1 113 ? -9.870 3.789 2.184 1.00 98.00 113 GLN A N 1
ATOM 928 C CA . GLN A 1 113 ? -10.857 4.246 3.158 1.00 98.00 113 GLN A CA 1
ATOM 929 C C . GLN A 1 113 ? -10.734 3.513 4.492 1.00 98.00 113 GLN A C 1
ATOM 931 O O . GLN A 1 113 ? -10.971 4.131 5.533 1.00 98.00 113 GLN A O 1
ATOM 936 N N . TYR A 1 114 ? -10.389 2.223 4.456 1.00 98.06 114 TYR A N 1
ATOM 937 C CA . TYR A 1 114 ? -10.159 1.407 5.642 1.00 98.06 114 TYR A CA 1
ATOM 938 C C . TYR A 1 114 ? -8.975 1.936 6.444 1.00 98.06 114 TYR A C 1
ATOM 940 O O . TYR A 1 114 ? -9.141 2.299 7.605 1.00 98.06 114 TYR A O 1
ATOM 948 N N . TYR A 1 115 ? -7.806 2.068 5.815 1.00 97.44 115 TYR A N 1
ATOM 949 C CA . TYR A 1 115 ? -6.612 2.544 6.503 1.00 97.44 115 TYR A CA 1
ATOM 950 C C . TYR A 1 115 ? -6.716 4.010 6.913 1.00 97.44 115 TYR A C 1
ATOM 952 O O . TYR A 1 115 ? -6.290 4.342 8.013 1.00 97.44 115 TYR A O 1
ATOM 960 N N . THR A 1 116 ? -7.362 4.874 6.119 1.00 97.56 116 THR A N 1
ATOM 961 C CA . THR A 1 116 ? -7.687 6.239 6.574 1.00 97.56 116 THR A CA 1
ATOM 962 C C . THR A 1 116 ? -8.480 6.198 7.882 1.00 97.56 116 THR A C 1
ATOM 964 O O . THR A 1 116 ? -8.100 6.848 8.847 1.00 97.56 116 THR A O 1
ATOM 967 N N . ALA A 1 117 ? -9.540 5.384 7.955 1.00 97.44 117 ALA A N 1
ATOM 968 C CA . ALA A 1 117 ? -10.335 5.253 9.175 1.00 97.44 117 ALA A CA 1
ATOM 969 C C . ALA A 1 117 ? -9.524 4.688 10.354 1.00 97.44 117 ALA A C 1
ATOM 971 O O . ALA A 1 117 ? -9.696 5.140 11.483 1.00 97.44 117 ALA A O 1
ATOM 972 N N . GLN A 1 118 ? -8.632 3.730 10.094 1.00 96.12 118 GLN A N 1
ATOM 973 C CA . GLN A 1 118 ? -7.754 3.153 11.109 1.00 96.12 118 GLN A CA 1
ATOM 974 C C . GLN A 1 118 ? -6.778 4.186 11.694 1.00 96.12 118 GLN A C 1
ATOM 976 O O . GLN A 1 118 ? -6.695 4.319 12.914 1.00 96.12 118 GLN A O 1
ATOM 981 N N . PHE A 1 119 ? -6.088 4.957 10.849 1.00 95.31 119 PHE A N 1
ATOM 982 C CA . PHE A 1 119 ? -5.146 5.987 11.302 1.00 95.31 119 PHE A CA 1
ATOM 983 C C . PHE A 1 119 ? -5.849 7.194 11.947 1.00 95.31 119 PHE A C 1
ATOM 985 O O . PHE A 1 119 ? -5.341 7.746 12.922 1.00 95.31 119 PHE A O 1
ATOM 992 N N . ASP A 1 120 ? -7.053 7.546 11.486 1.00 95.06 120 ASP A N 1
ATOM 993 C CA . ASP A 1 120 ? -7.868 8.625 12.064 1.00 95.06 120 ASP A CA 1
ATOM 994 C C . ASP A 1 120 ? -8.646 8.189 13.327 1.00 95.06 120 ASP A C 1
ATOM 996 O O . ASP A 1 120 ? -9.359 8.992 13.931 1.00 95.06 120 ASP A O 1
ATOM 1000 N N . ASN A 1 121 ? -8.522 6.925 13.755 1.00 94.44 121 ASN A N 1
ATOM 1001 C CA . ASN A 1 121 ? -9.290 6.316 14.850 1.00 94.44 121 ASN A CA 1
ATOM 1002 C C . ASN A 1 121 ? -10.826 6.364 14.664 1.00 94.44 121 ASN A C 1
ATOM 1004 O O . ASN A 1 121 ? -11.583 6.291 15.640 1.00 94.44 121 ASN A O 1
ATOM 1008 N N . ASP A 1 122 ? -11.317 6.421 13.423 1.00 97.69 122 ASP A N 1
ATOM 1009 C CA . ASP A 1 122 ? -12.739 6.276 13.091 1.00 97.69 122 ASP A CA 1
ATOM 1010 C C . ASP A 1 122 ? -13.149 4.795 13.133 1.00 97.69 122 ASP A C 1
ATOM 1012 O O . ASP A 1 122 ? -13.338 4.116 12.116 1.00 97.69 122 ASP A O 1
ATOM 1016 N N . LYS A 1 123 ? -13.312 4.290 14.360 1.00 95.81 123 LYS A N 1
ATOM 1017 C CA . LYS A 1 123 ? -13.673 2.891 14.631 1.00 95.81 123 LYS A CA 1
ATOM 1018 C C . LYS A 1 123 ? -14.959 2.466 13.927 1.00 95.81 123 LYS A C 1
ATOM 1020 O O . LYS A 1 123 ? -15.062 1.333 13.476 1.00 95.81 123 LYS A O 1
ATOM 1025 N N . LYS A 1 124 ? -15.942 3.365 13.805 1.00 97.88 124 LYS A N 1
ATOM 1026 C CA . LYS A 1 124 ? -17.233 3.043 13.184 1.00 97.88 124 LYS A CA 1
ATOM 1027 C C . LYS A 1 124 ? -17.070 2.780 11.690 1.00 97.88 124 LYS A C 1
ATOM 1029 O O . LYS A 1 124 ? -17.652 1.830 11.166 1.00 97.88 124 LYS A O 1
ATOM 1034 N N . LYS A 1 125 ? -16.308 3.625 10.991 1.00 98.12 125 LYS A N 1
ATOM 1035 C CA . LYS A 1 125 ? -16.057 3.446 9.558 1.00 98.12 125 LYS A CA 1
ATOM 1036 C C . LYS A 1 125 ? -15.161 2.240 9.292 1.00 98.12 125 LYS A C 1
ATOM 1038 O O . LYS A 1 125 ? -15.476 1.480 8.377 1.00 98.12 125 LYS A O 1
ATOM 1043 N N . ALA A 1 126 ? -14.106 2.059 10.086 1.00 97.44 126 ALA A N 1
ATOM 1044 C CA . ALA A 1 126 ? -13.220 0.904 9.978 1.00 97.44 126 ALA A CA 1
ATOM 1045 C C . ALA A 1 126 ? -13.998 -0.410 10.159 1.00 97.44 126 ALA A C 1
ATOM 1047 O O . ALA A 1 126 ? -13.925 -1.278 9.292 1.00 97.44 126 ALA A O 1
ATOM 1048 N N . GLU A 1 127 ? -14.832 -0.505 11.202 1.00 97.25 127 GLU A N 1
ATOM 1049 C CA . GLU A 1 127 ? -15.631 -1.704 11.483 1.00 97.25 127 GLU A CA 1
ATOM 1050 C C . GLU A 1 127 ? -16.655 -1.992 10.383 1.00 97.25 127 GLU A C 1
ATOM 1052 O O . GLU A 1 127 ? -16.818 -3.129 9.960 1.00 97.25 127 GLU A O 1
ATOM 1057 N N . ARG A 1 128 ? -17.305 -0.959 9.834 1.00 98.12 128 ARG A N 1
ATOM 1058 C CA . ARG A 1 128 ? -18.230 -1.143 8.708 1.00 98.12 128 ARG A CA 1
ATOM 1059 C C . ARG A 1 128 ? -17.534 -1.741 7.483 1.00 98.12 128 ARG A C 1
ATOM 1061 O O . ARG A 1 128 ? -18.120 -2.572 6.796 1.00 98.12 128 ARG A O 1
ATOM 1068 N N . ILE A 1 129 ? -16.317 -1.290 7.177 1.00 97.94 129 ILE A N 1
ATOM 1069 C CA . ILE A 1 129 ? -15.549 -1.837 6.052 1.00 97.94 129 ILE A CA 1
ATOM 1070 C C . ILE A 1 129 ? -15.094 -3.263 6.378 1.00 97.94 129 ILE A C 1
ATOM 1072 O O . ILE A 1 129 ? -15.238 -4.142 5.536 1.00 97.94 129 ILE A O 1
ATOM 1076 N N . LYS A 1 130 ? -14.625 -3.516 7.604 1.00 96.88 130 LYS A N 1
ATOM 1077 C CA . LYS A 1 130 ? -14.260 -4.859 8.069 1.00 96.88 130 LYS A CA 1
ATOM 1078 C C . LYS A 1 130 ? -15.419 -5.847 7.916 1.00 96.88 130 LYS A C 1
ATOM 1080 O O . LYS A 1 130 ? -15.248 -6.898 7.304 1.00 96.88 130 LYS A O 1
ATOM 1085 N N . GLN A 1 131 ? -16.611 -5.470 8.373 1.00 97.38 131 GLN A N 1
ATOM 1086 C CA . GLN A 1 131 ? -17.816 -6.287 8.268 1.00 97.38 131 GLN A CA 1
ATOM 1087 C C . GLN A 1 131 ? -18.184 -6.594 6.808 1.00 97.38 131 GLN A C 1
ATOM 1089 O O . GLN A 1 131 ? -18.509 -7.735 6.497 1.00 97.38 131 GLN A O 1
ATOM 1094 N N . PHE A 1 132 ? -18.047 -5.623 5.894 1.00 97.12 132 PHE A N 1
ATOM 1095 C CA . PHE A 1 132 ? -18.240 -5.859 4.458 1.00 97.12 132 PHE A CA 1
ATOM 1096 C C . PHE A 1 132 ? -17.317 -6.967 3.923 1.00 97.12 132 PHE A C 1
ATOM 1098 O O . PHE A 1 132 ? -17.770 -7.823 3.168 1.00 97.12 132 PHE A O 1
ATOM 1105 N N . PHE A 1 133 ? -16.042 -6.996 4.319 1.00 96.31 133 PHE A N 1
ATOM 1106 C CA . PHE A 1 133 ? -15.131 -8.072 3.913 1.00 96.31 133 PHE A CA 1
ATOM 1107 C C . PHE A 1 133 ? -15.487 -9.417 4.558 1.00 96.31 133 PHE A C 1
ATOM 1109 O O . PHE A 1 133 ? -15.418 -10.441 3.884 1.00 96.31 133 PHE A O 1
ATOM 1116 N N . ILE A 1 134 ? -15.897 -9.426 5.830 1.00 95.69 134 ILE A N 1
ATOM 1117 C CA . ILE A 1 134 ? -16.316 -10.647 6.539 1.00 95.69 134 ILE A CA 1
ATOM 1118 C C . ILE A 1 134 ? -17.546 -11.276 5.873 1.00 95.69 134 ILE A C 1
ATOM 1120 O O . ILE A 1 134 ? -17.547 -12.471 5.603 1.00 95.69 134 ILE A O 1
ATOM 1124 N N . GLU A 1 135 ? -18.566 -10.478 5.554 1.00 97.19 135 GLU A N 1
ATOM 1125 C CA . GLU A 1 135 ? -19.814 -10.946 4.928 1.00 97.19 135 GLU A CA 1
ATOM 1126 C C . GLU A 1 135 ? -19.628 -11.513 3.516 1.00 97.19 135 GLU A C 1
ATOM 1128 O O . GLU A 1 135 ? -20.531 -12.158 2.992 1.00 97.19 135 GLU A O 1
ATOM 1133 N N . ASN A 1 136 ? -18.469 -11.270 2.903 1.00 96.50 136 ASN A N 1
ATOM 1134 C CA . ASN A 1 136 ? -18.124 -11.740 1.566 1.00 96.50 136 ASN A CA 1
ATOM 1135 C C . ASN A 1 136 ? -16.973 -12.767 1.580 1.00 96.50 136 ASN A C 1
ATOM 1137 O O . ASN A 1 136 ? -16.322 -12.942 0.554 1.00 96.50 136 ASN A O 1
ATOM 1141 N N . ASP A 1 137 ? -16.690 -13.415 2.718 1.00 95.62 137 ASP A N 1
ATOM 1142 C CA . ASP A 1 137 ? -15.631 -14.432 2.867 1.00 95.62 137 ASP A CA 1
ATOM 1143 C C . ASP A 1 137 ? -14.213 -13.922 2.527 1.00 95.62 137 ASP A C 1
ATOM 1145 O O . ASP A 1 137 ? -13.342 -14.651 2.051 1.00 95.62 137 ASP A O 1
ATOM 1149 N N . MET A 1 138 ? -13.965 -12.635 2.779 1.00 93.88 138 MET A N 1
ATOM 1150 C CA . MET A 1 138 ? -12.711 -11.940 2.477 1.00 93.88 138 MET A CA 1
ATOM 1151 C C . MET A 1 138 ? -12.034 -11.362 3.737 1.00 93.88 138 MET A C 1
ATOM 1153 O O . MET A 1 138 ? -11.289 -10.380 3.668 1.00 93.88 138 MET A O 1
ATOM 1157 N N . ASN A 1 139 ? -12.267 -11.963 4.905 1.00 91.56 139 ASN A N 1
ATOM 1158 C CA . ASN A 1 139 ? -11.765 -11.494 6.204 1.00 91.56 139 ASN A CA 1
ATOM 1159 C C . ASN A 1 139 ? -10.228 -11.386 6.285 1.00 91.56 139 ASN A C 1
ATOM 1161 O O . ASN A 1 139 ? -9.716 -10.557 7.035 1.00 91.56 139 ASN A O 1
ATOM 1165 N N . TYR A 1 140 ? -9.488 -12.151 5.474 1.00 87.25 140 TYR A N 1
ATOM 1166 C CA . TYR A 1 140 ? -8.020 -12.090 5.398 1.00 87.25 140 TYR A CA 1
ATOM 1167 C C . TYR A 1 140 ? -7.466 -10.675 5.124 1.00 87.25 140 TYR A C 1
ATOM 1169 O O . TYR A 1 140 ? -6.372 -10.350 5.577 1.00 87.25 140 TYR A O 1
ATOM 1177 N N . TYR A 1 141 ? -8.205 -9.811 4.418 1.00 86.38 141 TYR A N 1
ATOM 1178 C CA . TYR A 1 141 ? -7.716 -8.476 4.039 1.00 86.38 141 TYR A CA 1
ATOM 1179 C C . TYR A 1 141 ? -7.851 -7.407 5.129 1.00 86.38 141 TYR A C 1
ATOM 1181 O O . TYR A 1 141 ? -7.280 -6.326 4.989 1.00 86.38 141 TYR A O 1
ATOM 1189 N N . VAL A 1 142 ? -8.605 -7.675 6.196 1.00 82.38 142 VAL A N 1
AT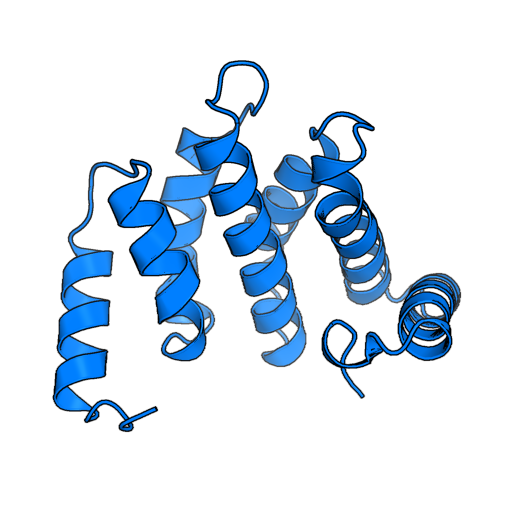OM 1190 C CA . VAL A 1 142 ? -8.985 -6.660 7.193 1.00 82.38 142 VAL A CA 1
ATOM 1191 C C . VAL A 1 142 ? -8.577 -7.003 8.623 1.00 82.38 142 VAL A C 1
ATOM 1193 O O . VAL A 1 142 ? -9.032 -6.327 9.538 1.00 82.38 142 VAL A O 1
ATOM 1196 N N . GLY A 1 143 ? -7.671 -7.969 8.814 1.00 70.94 143 GLY A N 1
ATOM 1197 C CA . GLY A 1 143 ? -7.141 -8.358 10.128 1.00 70.94 143 GLY A CA 1
ATOM 1198 C C . GLY A 1 143 ? -8.209 -8.848 11.120 1.00 70.94 143 GLY A C 1
ATOM 1199 O O . GLY A 1 143 ? -9.412 -8.650 10.933 1.00 70.94 143 GLY A O 1
ATOM 1200 N N . GLU A 1 144 ? -7.772 -9.503 12.194 1.00 46.31 144 GLU A N 1
ATOM 1201 C CA . GLU A 1 144 ? -8.627 -9.716 13.372 1.00 46.31 144 GLU A CA 1
ATOM 1202 C C . GLU A 1 144 ? -8.651 -8.486 14.277 1.00 46.31 144 GLU A C 1
ATOM 1204 O O . GLU A 1 144 ? -7.623 -7.781 14.381 1.00 46.31 144 GLU A O 1
#

Secondary structure (DSSP, 8-state):
-PPPPHHHHHHHHHHHHT--S--HHHHHHHHHHGGG--HHHHHHHHHHHHHHTS--TTS-HHHHHHHHHHHHHHHHHHHHTT---HHHHHHHHHHHHHS-SSGGGHHHHHHHHHHHHHHTT-HHHHHHHHHHHHTTT-GGGS--

Organism: Lactobacillus acidophilus (strain ATCC 700396 / NCK56 / N2 / NCFM) (NCBI:txid272621)

pLDDT: mean 92.27, std 7.76, range [44.72, 98.12]

Foldseek 3Di:
DPDDDPVRLVVLLVVLVPDDDDDLVSLVSCLVSVVSDALVSCPVSLVNLLVVPVDVPPPDPSSLLSNLSVLLSSLVRCLVVVPPPVPSVVSSLSSLVNDDPDPSSVVSVLSSQLSVCSVVVVPVSNVVSCVVCVVVVNNVSNDD

Radius of gyration: 15.31 Å; chains: 1; bounding box: 40×36×32 Å

InterPro domains:
  IPR010057 HTH-type transcriptional regulator Rgg, C-terminal domain [PF21259] (3-126)

Sequence (144 aa):
MNELSDREKADIKKQIFKTKDWNENSLRLLAMAMPFFNIEDLKFIINTIFSKYYSMKDVLDVQQELVSAIAVNYLGLAYHEHDKDEKEIKLALSLLRQLSHEPKNCFAKIMEQYYTAQFDNDKKKAERIKQFFIENDMNYYVGE